Protein AF-A0A3B9BFD6-F1 (afdb_monomer)

Secondary structure (DSSP, 8-state):
-----------HHHHHHHHHHHHHHHHHTS-HHHHH-GGG--HHHHHHHHHHHTS-HHHHHHHHHHHH--

Foldseek 3Di:
DDDDDDDDDPDPVVVVVVLVLLLVLLLVQDDPCCNVPVVVCDDVNLVSSCVSSVHDSVSNVVSSVVVVVD

Solvent-accessible surface area (backbone atoms only — not comparable to full-atom values): 4292 Å² total; per-residue (Å²): 143,81,84,86,80,89,78,81,80,75,51,72,64,63,59,53,51,56,48,49,53,52,53,50,35,40,57,69,43,45,53,76,64,44,72,75,39,60,89,74,61,44,74,69,54,40,49,53,21,14,66,66,38,76,51,53,55,65,59,54,51,51,50,54,50,60,67,70,75,110

Structure (mmCIF, N/CA/C/O backbone):
data_AF-A0A3B9BFD6-F1
#
_entry.id   AF-A0A3B9BFD6-F1
#
loop_
_atom_site.group_PDB
_atom_site.id
_atom_site.type_symbol
_atom_site.label_atom_id
_atom_site.label_alt_id
_atom_site.label_comp_id
_atom_site.label_asym_id
_atom_site.label_entity_id
_atom_site.label_seq_id
_atom_site.pdbx_PDB_ins_code
_atom_site.Cartn_x
_atom_site.Cartn_y
_atom_site.Cartn_z
_atom_site.occupancy
_atom_site.B_iso_or_equiv
_atom_site.auth_seq_id
_atom_site.auth_comp_i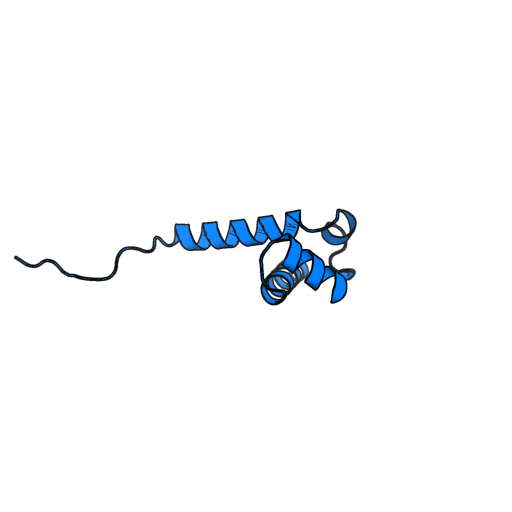d
_atom_site.auth_asym_id
_atom_site.auth_atom_id
_atom_site.pdbx_PDB_model_num
ATOM 1 N N . ALA A 1 1 ? -29.302 20.093 37.842 1.00 51.12 1 ALA A N 1
ATOM 2 C CA . ALA A 1 1 ? -29.398 20.111 36.370 1.00 51.12 1 ALA A CA 1
ATOM 3 C C . ALA A 1 1 ? -28.254 20.934 35.784 1.00 51.12 1 ALA A C 1
ATOM 5 O O . ALA A 1 1 ? -28.281 22.149 35.917 1.00 51.12 1 ALA A O 1
ATOM 6 N N . LYS A 1 2 ? -27.254 20.285 35.173 1.00 42.91 2 LYS A N 1
ATOM 7 C CA . LYS A 1 2 ? -26.470 20.854 34.062 1.00 42.91 2 LYS A CA 1
ATOM 8 C C . LYS A 1 2 ? -25.726 19.715 33.361 1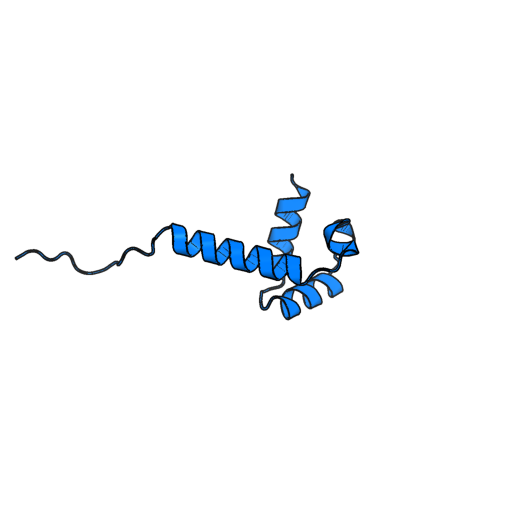.00 42.91 2 LYS A C 1
ATOM 10 O O . LYS A 1 2 ? -24.582 19.412 33.672 1.00 42.91 2 LYS A O 1
ATOM 15 N N . MET A 1 3 ? -26.446 19.014 32.489 1.00 52.94 3 MET A N 1
ATOM 16 C CA . MET A 1 3 ? -25.832 18.115 31.517 1.00 52.94 3 MET A CA 1
ATOM 17 C C . MET A 1 3 ? -25.245 18.999 30.420 1.00 52.94 3 MET A C 1
ATOM 19 O O . MET A 1 3 ? -25.970 19.807 29.843 1.00 52.94 3 MET A O 1
ATOM 23 N N . LEU A 1 4 ? -23.940 18.889 30.187 1.00 58.84 4 LEU A N 1
ATOM 24 C CA . LEU A 1 4 ? -23.289 19.415 28.990 1.00 58.84 4 LEU A CA 1
ATOM 25 C C . LEU A 1 4 ? -23.528 18.397 27.863 1.00 58.84 4 LEU A C 1
ATOM 27 O O . LEU A 1 4 ? -23.062 17.262 27.983 1.00 58.84 4 LEU A O 1
ATOM 31 N N . PRO A 1 5 ? -24.290 18.744 26.813 1.00 61.22 5 PRO A N 1
ATOM 32 C CA . PRO A 1 5 ? -24.563 17.846 25.706 1.00 61.22 5 PRO A CA 1
ATOM 33 C C . PRO A 1 5 ? -23.512 18.019 24.602 1.00 61.22 5 PRO A C 1
ATOM 35 O O . PRO A 1 5 ? -23.167 19.140 24.240 1.00 61.22 5 PRO A O 1
ATOM 38 N N . GLY A 1 6 ? -23.075 16.903 24.015 1.00 62.62 6 GLY A N 1
ATOM 39 C CA . GLY A 1 6 ? -22.531 16.886 22.654 1.00 62.62 6 GLY A CA 1
ATOM 40 C C . GLY A 1 6 ? -21.020 17.077 22.514 1.00 62.62 6 GLY A C 1
ATOM 41 O O . GLY A 1 6 ? -20.563 18.160 22.189 1.00 62.62 6 GLY A O 1
ATOM 42 N N . MET A 1 7 ? -20.262 15.994 22.687 1.00 54.31 7 MET A N 1
ATOM 43 C CA . MET A 1 7 ? -19.217 15.514 21.761 1.00 54.31 7 MET A CA 1
ATOM 44 C C . MET A 1 7 ? -18.514 14.354 22.453 1.00 54.31 7 MET A C 1
ATOM 46 O O . MET A 1 7 ? -17.569 14.522 23.218 1.00 54.31 7 MET A O 1
ATOM 50 N N . GLY A 1 8 ? -19.075 13.164 22.232 1.00 51.75 8 GLY A N 1
ATOM 51 C CA . GLY A 1 8 ? -18.530 11.916 22.730 1.00 51.75 8 GLY A CA 1
ATOM 52 C C . GLY A 1 8 ? -17.082 11.762 22.292 1.00 51.75 8 GLY A C 1
ATOM 53 O O . GLY A 1 8 ? -16.769 11.856 21.109 1.00 51.75 8 GLY A O 1
ATOM 54 N N . ASN A 1 9 ? -16.234 11.559 23.292 1.00 52.75 9 ASN A N 1
ATOM 55 C CA . ASN A 1 9 ? -14.925 10.928 23.253 1.00 52.75 9 ASN A CA 1
ATOM 56 C C . ASN A 1 9 ? -14.742 9.985 22.049 1.00 52.75 9 ASN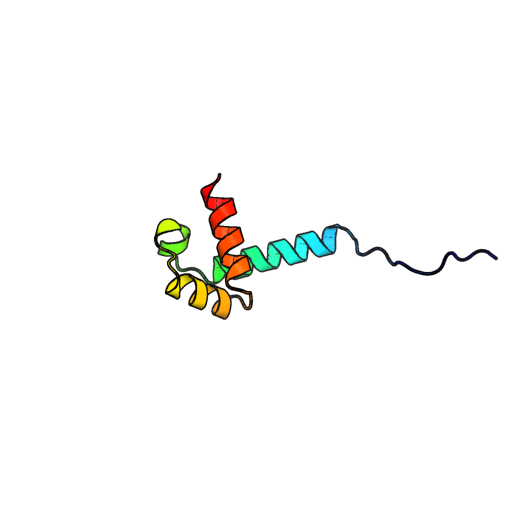 A C 1
ATOM 58 O O . ASN A 1 9 ? -14.924 8.777 22.181 1.00 52.75 9 ASN A O 1
ATOM 62 N N . VAL A 1 10 ? -14.332 10.504 20.889 1.00 52.56 10 VAL A N 1
ATOM 63 C CA . VAL A 1 10 ? -13.595 9.667 19.940 1.00 52.56 10 VAL A CA 1
ATOM 64 C C . VAL A 1 10 ? -12.232 9.506 20.590 1.00 52.56 10 VAL A C 1
ATOM 66 O O . VAL A 1 10 ? -11.409 10.423 20.543 1.00 52.56 10 VAL A O 1
ATOM 69 N N . GLN A 1 11 ? -12.075 8.407 21.327 1.00 60.12 11 GLN A N 1
ATOM 70 C CA . GLN A 1 11 ? -10.870 8.098 22.077 1.00 60.12 11 GLN A CA 1
ATOM 71 C C . GLN A 1 11 ? -9.714 8.111 21.083 1.00 60.12 11 GLN A C 1
ATOM 73 O O . GLN A 1 11 ? -9.786 7.505 20.017 1.00 60.12 11 GLN A O 1
ATOM 78 N N . VAL A 1 12 ? -8.671 8.876 21.392 1.00 58.00 12 VAL A N 1
ATOM 79 C CA . VAL A 1 12 ? -7.513 9.075 20.508 1.00 58.00 12 VAL A CA 1
ATOM 80 C C . VAL A 1 12 ? -6.931 7.729 20.031 1.00 58.00 12 VAL A C 1
ATOM 82 O O . VAL A 1 12 ? -6.528 7.628 18.874 1.00 58.00 12 VAL A O 1
ATOM 85 N N . GLY A 1 13 ? -7.038 6.680 20.856 1.00 62.56 13 GLY A N 1
ATOM 86 C CA . GLY A 1 13 ? -6.633 5.311 20.525 1.00 62.56 13 GLY A CA 1
ATOM 87 C C . GLY A 1 13 ? -7.377 4.671 19.345 1.00 62.56 13 GLY A C 1
ATOM 88 O O . GLY A 1 13 ? -6.740 4.008 18.532 1.00 62.56 13 GLY A O 1
ATOM 89 N N . ASP A 1 14 ? -8.674 4.938 19.154 1.00 71.19 14 ASP A N 1
ATOM 90 C CA . ASP A 1 14 ? -9.463 4.308 18.077 1.00 71.19 14 ASP A CA 1
ATOM 91 C C . ASP A 1 14 ? -8.968 4.739 16.685 1.00 71.19 14 ASP A C 1
ATOM 93 O O . ASP A 1 14 ? -9.012 3.990 15.705 1.00 71.19 14 ASP A O 1
ATOM 97 N N . LYS A 1 15 ? -8.480 5.982 16.577 1.00 75.00 15 LYS A N 1
ATOM 98 C CA . LYS A 1 15 ? -7.946 6.527 15.320 1.00 75.00 15 LYS A CA 1
ATOM 99 C C . LYS A 1 15 ? -6.561 5.977 15.004 1.00 75.00 15 LYS A C 1
ATOM 101 O O . LYS A 1 15 ? -6.255 5.751 13.832 1.00 75.00 15 LYS A O 1
ATOM 106 N N . GLU A 1 16 ? -5.735 5.795 16.026 1.00 79.44 16 GLU A N 1
ATOM 107 C CA . GLU A 1 16 ? -4.390 5.234 15.899 1.00 79.44 16 GLU A CA 1
ATOM 108 C C . GLU A 1 16 ? -4.460 3.753 15.522 1.00 79.44 16 GLU A C 1
ATOM 110 O O . GLU A 1 16 ? -3.788 3.331 14.581 1.00 79.44 16 GLU A O 1
ATOM 115 N N . GLU A 1 17 ? -5.357 2.990 16.147 1.00 82.69 17 GLU A N 1
ATOM 116 C CA . GLU A 1 17 ? -5.609 1.588 15.809 1.00 82.69 17 GLU A CA 1
ATOM 117 C C . GLU A 1 17 ? -6.114 1.431 14.367 1.00 82.69 17 GLU A C 1
ATOM 119 O O . GLU A 1 17 ? -5.573 0.641 13.589 1.00 82.69 17 GLU A O 1
ATOM 124 N N . ALA A 1 18 ? -7.075 2.262 13.949 1.00 86.25 18 ALA A N 1
ATOM 125 C CA . ALA A 1 18 ? -7.560 2.262 12.570 1.00 86.25 18 ALA A CA 1
ATOM 126 C C . ALA A 1 18 ? -6.466 2.633 11.552 1.00 86.25 18 ALA A C 1
ATOM 128 O O . ALA A 1 18 ? -6.476 2.151 10.414 1.00 86.25 18 ALA A O 1
ATOM 129 N N . ALA A 1 19 ? -5.522 3.500 11.928 1.00 87.00 19 ALA A N 1
ATOM 130 C CA . ALA A 1 19 ? -4.374 3.808 11.089 1.00 87.00 19 ALA A CA 1
ATOM 131 C C . ALA A 1 19 ? -3.446 2.593 10.984 1.00 87.00 19 ALA A C 1
ATOM 133 O O . ALA A 1 19 ? -3.122 2.191 9.866 1.00 87.00 19 ALA A O 1
ATOM 134 N N . LEU A 1 20 ? -3.076 1.968 12.103 1.00 88.94 20 LEU A N 1
ATOM 135 C CA . LEU A 1 20 ? -2.214 0.784 12.129 1.00 88.94 20 LEU A CA 1
ATOM 136 C C . LEU A 1 20 ? -2.792 -0.369 11.301 1.00 88.94 20 LEU A C 1
ATOM 138 O O . LEU A 1 20 ? -2.080 -0.924 10.464 1.00 88.94 20 LEU A O 1
ATOM 142 N N . ALA A 1 21 ? -4.094 -0.639 11.423 1.00 92.12 21 ALA A N 1
ATOM 143 C CA . ALA A 1 21 ? -4.779 -1.663 10.635 1.00 92.12 21 ALA A CA 1
ATOM 144 C C . ALA A 1 21 ? -4.648 -1.424 9.117 1.00 92.12 21 ALA A C 1
ATOM 146 O O . ALA A 1 21 ? -4.417 -2.354 8.342 1.00 92.12 21 ALA A O 1
ATOM 147 N N . LYS A 1 22 ? -4.726 -0.163 8.664 1.00 93.44 22 LYS A 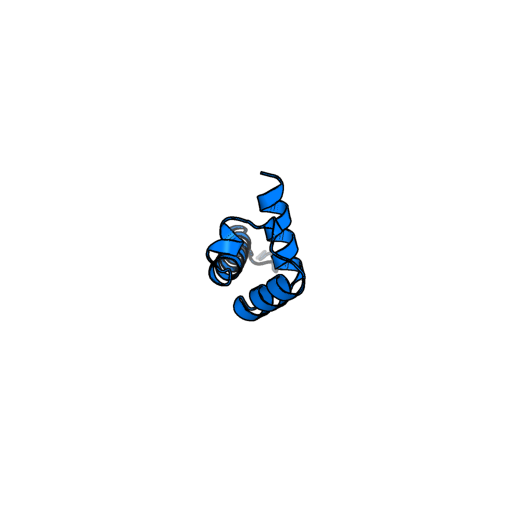N 1
ATOM 148 C CA . LYS A 1 22 ? -4.500 0.182 7.248 1.00 93.44 22 LYS A CA 1
ATOM 149 C C . LYS A 1 22 ? -3.057 -0.064 6.820 1.00 93.44 22 LYS A C 1
ATOM 151 O O . LYS A 1 22 ? -2.830 -0.549 5.713 1.00 93.44 22 LYS A O 1
ATOM 156 N N . HIS A 1 23 ? -2.087 0.276 7.669 1.00 93.94 23 HIS A N 1
ATOM 157 C CA . HIS A 1 23 ? -0.669 0.060 7.368 1.00 93.94 23 HIS A CA 1
ATOM 158 C C . HIS A 1 23 ? -0.381 -1.439 7.234 1.00 93.94 23 HIS A C 1
ATOM 160 O O . HIS A 1 23 ? 0.245 -1.864 6.262 1.00 93.94 23 HIS A O 1
ATOM 166 N N . GLU A 1 24 ? -0.910 -2.243 8.155 1.00 94.50 24 GLU A N 1
ATOM 167 C CA . GLU A 1 24 ? -0.809 -3.697 8.118 1.00 94.50 24 GLU A CA 1
ATOM 168 C C . GLU A 1 24 ? -1.430 -4.275 6.840 1.00 94.50 24 GLU A C 1
ATOM 170 O O . GLU A 1 24 ? -0.758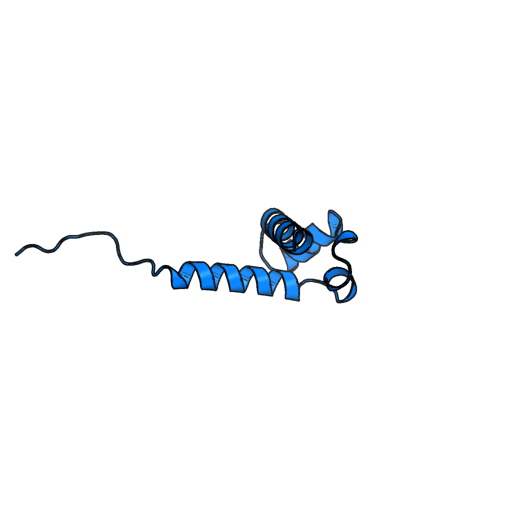 -5.008 6.111 1.00 94.50 24 GLU A O 1
ATOM 175 N N . ALA A 1 25 ? -2.661 -3.883 6.498 1.00 96.94 25 ALA A N 1
ATOM 176 C CA . ALA A 1 25 ? -3.336 -4.348 5.286 1.00 96.94 25 ALA A CA 1
ATOM 177 C C . ALA A 1 25 ? -2.533 -4.038 4.007 1.00 96.94 25 ALA A C 1
ATOM 179 O O . ALA A 1 25 ? -2.430 -4.877 3.102 1.00 96.94 25 ALA A O 1
ATOM 180 N N . ILE A 1 26 ? -1.922 -2.849 3.934 1.00 96.94 26 ILE A N 1
ATOM 181 C CA . ILE A 1 26 ? -1.049 -2.454 2.821 1.00 96.94 26 ILE A CA 1
ATOM 182 C C . ILE A 1 26 ? 0.175 -3.373 2.746 1.00 96.94 26 ILE A C 1
ATOM 184 O O . ILE A 1 26 ? 0.481 -3.895 1.672 1.00 96.94 26 ILE A O 1
ATOM 188 N N . ILE A 1 27 ? 0.866 -3.593 3.868 1.00 94.94 27 ILE A N 1
ATOM 189 C CA . ILE A 1 27 ? 2.071 -4.432 3.922 1.00 94.94 27 ILE A CA 1
ATOM 190 C C . ILE A 1 27 ? 1.729 -5.877 3.549 1.00 94.94 27 ILE A C 1
ATOM 192 O O . ILE A 1 27 ? 2.439 -6.487 2.744 1.00 94.94 27 ILE A O 1
ATOM 196 N N . LEU A 1 28 ? 0.625 -6.418 4.068 1.00 97.00 28 LEU A N 1
ATOM 197 C CA . LEU A 1 28 ? 0.154 -7.769 3.759 1.00 97.00 28 LEU A CA 1
ATOM 198 C C . LEU A 1 28 ? -0.138 -7.957 2.263 1.00 97.00 28 LEU A C 1
ATOM 200 O O . LEU A 1 28 ? 0.160 -9.019 1.720 1.00 97.00 28 LEU A O 1
ATOM 204 N N . SER A 1 29 ? -0.590 -6.905 1.577 1.00 97.69 29 SER A N 1
ATOM 205 C CA . SER A 1 29 ? -0.870 -6.904 0.132 1.00 97.69 29 SER A CA 1
ATOM 206 C C . SER A 1 29 ? 0.376 -6.767 -0.763 1.00 97.69 29 SER A C 1
ATOM 208 O O . SER A 1 29 ? 0.288 -6.858 -1.994 1.00 97.69 29 SER A O 1
ATOM 210 N N . MET A 1 30 ? 1.556 -6.545 -0.175 1.00 96.88 30 MET A N 1
ATOM 211 C CA . MET A 1 30 ? 2.836 -6.537 -0.887 1.00 96.88 30 MET A CA 1
ATOM 212 C C . MET A 1 30 ? 3.431 -7.940 -1.010 1.00 96.88 30 MET A C 1
ATOM 214 O O . MET A 1 30 ? 3.332 -8.77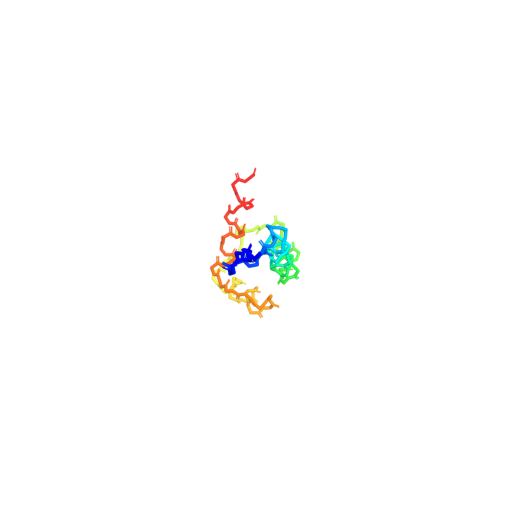3 -0.108 1.00 96.88 30 MET A O 1
ATOM 218 N N . THR A 1 31 ? 4.163 -8.161 -2.096 1.00 97.31 31 THR A N 1
ATOM 219 C CA . THR A 1 31 ? 5.046 -9.319 -2.264 1.00 97.31 31 THR A CA 1
ATOM 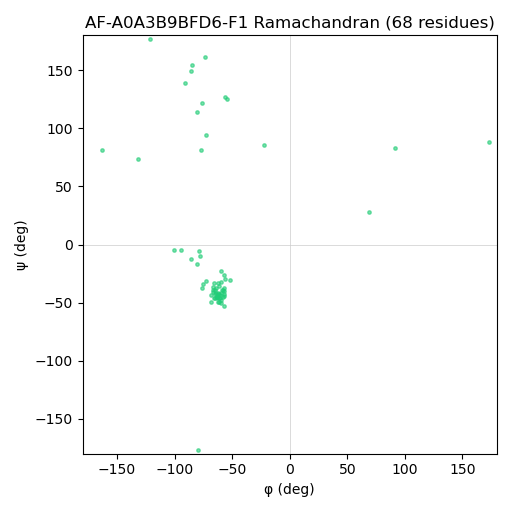220 C C . THR A 1 31 ? 6.309 -9.186 -1.406 1.00 97.31 31 THR A C 1
ATOM 222 O O . THR A 1 31 ? 6.705 -8.090 -1.004 1.00 97.31 31 THR A O 1
ATOM 225 N N . LYS A 1 32 ? 7.004 -10.306 -1.164 1.00 96.50 32 LYS A N 1
ATOM 226 C CA . LYS A 1 32 ? 8.272 -10.320 -0.409 1.00 96.50 32 LYS A CA 1
ATOM 227 C C . LYS A 1 32 ? 9.340 -9.413 -1.031 1.00 96.50 32 LYS A C 1
ATOM 229 O O . LYS A 1 32 ? 10.102 -8.786 -0.302 1.00 96.50 32 LYS A O 1
ATOM 234 N N . GLU A 1 33 ? 9.395 -9.349 -2.359 1.00 95.81 33 GLU A N 1
ATOM 235 C CA . GLU A 1 33 ? 10.336 -8.497 -3.089 1.00 95.81 33 GLU A CA 1
ATOM 236 C C . GLU A 1 33 ? 10.037 -7.011 -2.853 1.00 95.81 33 GLU A C 1
ATOM 238 O O . GLU A 1 33 ? 10.932 -6.246 -2.512 1.00 95.81 33 GLU A O 1
ATOM 243 N N . GLU A 1 34 ? 8.765 -6.619 -2.945 1.00 95.38 34 GLU A N 1
ATOM 244 C CA . GLU A 1 34 ? 8.329 -5.232 -2.744 1.00 95.38 34 GLU A CA 1
ATOM 245 C C . GLU A 1 34 ? 8.576 -4.748 -1.313 1.00 95.38 34 GLU A C 1
ATOM 247 O O . GLU A 1 34 ? 8.992 -3.608 -1.130 1.00 95.38 34 GLU A O 1
ATOM 252 N N . ARG A 1 35 ? 8.395 -5.617 -0.308 1.00 93.38 35 ARG A N 1
ATOM 253 C CA . ARG A 1 35 ? 8.710 -5.289 1.095 1.00 93.38 35 ARG A CA 1
ATOM 254 C C . ARG A 1 35 ? 10.207 -5.086 1.323 1.00 93.38 35 ARG A C 1
ATOM 256 O O . ARG A 1 35 ? 10.594 -4.212 2.085 1.00 93.38 35 ARG A O 1
ATOM 263 N N . ARG A 1 36 ? 11.052 -5.897 0.675 1.00 92.31 36 ARG A N 1
ATOM 264 C CA . ARG A 1 36 ? 12.517 -5.794 0.791 1.00 92.31 36 ARG A CA 1
ATOM 265 C C . ARG A 1 36 ? 13.080 -4.616 0.008 1.00 92.31 36 ARG A C 1
ATOM 267 O O . ARG A 1 36 ? 14.084 -4.041 0.410 1.00 92.31 36 ARG A O 1
ATOM 274 N N . VAL A 1 37 ? 12.464 -4.287 -1.126 1.00 92.25 37 VAL A N 1
ATOM 275 C CA . VAL A 1 37 ? 12.977 -3.289 -2.066 1.00 92.25 37 VAL A CA 1
ATOM 276 C C . VAL A 1 37 ? 11.863 -2.305 -2.456 1.00 92.25 37 VAL A C 1
ATOM 278 O O . VAL A 1 37 ? 11.401 -2.325 -3.596 1.00 92.25 37 VAL A O 1
ATOM 281 N N . PRO A 1 38 ? 11.447 -1.381 -1.565 1.00 90.50 38 PRO A N 1
ATOM 282 C CA . PRO A 1 38 ? 10.317 -0.478 -1.823 1.00 90.50 38 PRO A CA 1
ATOM 283 C C . PRO A 1 38 ? 10.460 0.386 -3.087 1.00 90.50 38 PRO A C 1
ATOM 285 O O . PRO A 1 38 ? 9.465 0.751 -3.713 1.00 90.50 38 PRO A O 1
ATOM 288 N N . ARG A 1 39 ? 11.695 0.666 -3.527 1.00 89.75 39 ARG A N 1
ATOM 289 C CA . ARG A 1 39 ? 11.987 1.425 -4.759 1.00 89.75 39 ARG A CA 1
ATOM 290 C C . ARG A 1 39 ? 11.427 0.796 -6.043 1.00 89.75 39 ARG A C 1
ATOM 292 O O . ARG A 1 39 ? 11.210 1.523 -7.006 1.00 89.75 39 ARG A O 1
ATOM 299 N N . ILE A 1 40 ? 11.160 -0.517 -6.076 1.00 93.50 40 ILE A N 1
ATOM 300 C CA . ILE A 1 40 ? 10.561 -1.166 -7.263 1.00 93.50 40 ILE A CA 1
ATOM 301 C C . ILE A 1 40 ? 9.052 -0.910 -7.371 1.00 93.50 40 ILE A C 1
ATOM 303 O O . ILE A 1 40 ? 8.436 -1.249 -8.385 1.00 93.50 40 ILE A O 1
ATOM 307 N N . ILE A 1 41 ? 8.429 -0.339 -6.333 1.00 94.62 41 ILE A N 1
ATOM 308 C CA . ILE A 1 41 ? 6.988 -0.100 -6.262 1.00 94.62 41 ILE A CA 1
ATOM 309 C C . ILE A 1 41 ? 6.613 1.124 -7.118 1.00 94.62 41 ILE A C 1
ATOM 311 O O . ILE A 1 41 ? 6.427 2.249 -6.636 1.00 94.62 41 ILE A O 1
ATOM 315 N N . GLY A 1 42 ? 6.488 0.880 -8.424 1.00 94.94 42 GLY A N 1
ATOM 316 C CA . GLY A 1 42 ? 5.947 1.815 -9.414 1.00 94.94 42 GLY A CA 1
ATOM 317 C C . GLY A 1 42 ? 4.412 1.878 -9.427 1.00 94.94 42 GLY A C 1
ATOM 318 O O . GLY A 1 42 ? 3.735 1.202 -8.652 1.00 94.94 42 GLY A O 1
ATOM 319 N N . GLY A 1 43 ? 3.837 2.666 -10.342 1.00 96.19 43 GLY A N 1
ATOM 320 C CA . GLY A 1 43 ? 2.392 2.957 -10.377 1.00 96.19 43 GLY A CA 1
ATOM 321 C C . GLY A 1 43 ? 1.482 1.724 -10.466 1.00 96.19 43 GLY A C 1
ATOM 322 O O . GLY A 1 43 ? 0.503 1.632 -9.727 1.00 96.19 43 GLY A O 1
ATOM 323 N N . SER A 1 44 ? 1.834 0.743 -11.304 1.00 97.06 44 SER A N 1
ATOM 324 C CA . SER A 1 44 ? 1.058 -0.500 -11.449 1.00 97.06 44 SER A CA 1
ATOM 325 C C . 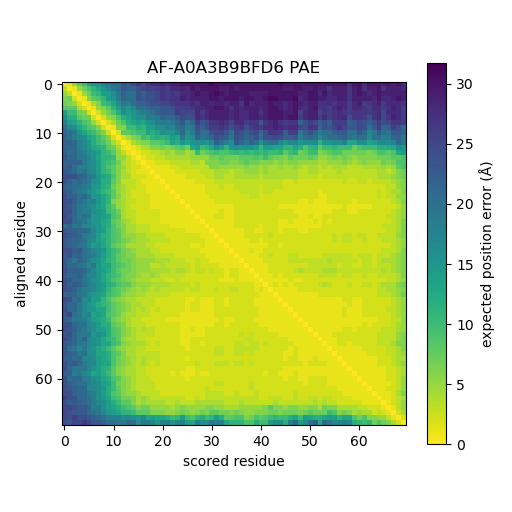SER A 1 44 ? 1.019 -1.315 -10.147 1.00 97.06 44 SER A C 1
ATOM 327 O O . SER A 1 44 ? -0.053 -1.711 -9.684 1.00 97.06 44 SER A O 1
ATOM 329 N N . ARG A 1 45 ? 2.174 -1.474 -9.481 1.00 97.69 45 ARG A N 1
ATOM 330 C CA . ARG A 1 45 ? 2.276 -2.180 -8.193 1.00 97.69 45 ARG A CA 1
ATOM 331 C C . ARG A 1 45 ? 1.494 -1.452 -7.098 1.00 97.69 45 ARG A C 1
ATOM 333 O O . ARG A 1 45 ? 0.763 -2.099 -6.358 1.00 97.69 45 ARG A O 1
ATOM 340 N N . ARG A 1 46 ? 1.558 -0.115 -7.044 1.00 96.94 46 ARG A N 1
ATOM 341 C CA . ARG A 1 46 ? 0.775 0.692 -6.085 1.00 96.94 46 ARG A CA 1
ATOM 342 C C . ARG A 1 46 ? -0.724 0.517 -6.267 1.00 96.94 46 ARG A C 1
ATOM 344 O O . ARG A 1 46 ? -1.425 0.353 -5.276 1.00 96.94 46 ARG A O 1
ATOM 351 N N . LYS A 1 47 ? -1.207 0.520 -7.515 1.00 97.81 47 LYS A N 1
ATOM 352 C CA . LYS A 1 47 ? -2.621 0.266 -7.819 1.00 97.81 47 LYS A CA 1
ATOM 353 C C . LYS A 1 47 ? -3.041 -1.116 -7.318 1.00 97.81 47 LYS A C 1
ATOM 355 O O . LYS A 1 47 ? -4.036 -1.204 -6.613 1.00 97.81 47 LYS A O 1
ATOM 360 N N . ARG A 1 48 ? -2.252 -2.156 -7.612 1.00 98.00 48 ARG A N 1
ATOM 361 C CA . ARG A 1 48 ? -2.518 -3.534 -7.166 1.00 98.00 48 ARG A CA 1
ATOM 362 C C . ARG A 1 48 ? -2.547 -3.662 -5.639 1.00 98.00 48 ARG A C 1
ATOM 364 O O . ARG A 1 48 ? -3.454 -4.289 -5.103 1.00 98.00 48 ARG A O 1
ATOM 371 N N . ILE A 1 49 ? -1.573 -3.067 -4.948 1.00 98.06 49 ILE A N 1
ATOM 372 C CA . ILE A 1 49 ? -1.499 -3.070 -3.479 1.00 98.06 49 ILE A CA 1
ATOM 373 C C . ILE A 1 49 ? -2.729 -2.371 -2.899 1.00 98.06 49 ILE A C 1
ATOM 375 O O . ILE A 1 49 ? -3.410 -2.962 -2.074 1.00 98.06 49 ILE A O 1
ATOM 379 N N . ALA A 1 50 ? -3.061 -1.174 -3.393 1.00 97.94 50 ALA A N 1
ATOM 380 C CA . ALA A 1 50 ? -4.215 -0.406 -2.933 1.00 97.94 50 ALA A CA 1
ATOM 381 C C . ALA A 1 50 ? -5.534 -1.180 -3.095 1.00 97.94 50 ALA A C 1
ATOM 383 O O . ALA A 1 50 ? -6.333 -1.244 -2.164 1.00 97.94 50 ALA A O 1
ATOM 384 N N . THR A 1 51 ? -5.737 -1.824 -4.252 1.00 97.75 51 THR A N 1
ATOM 385 C CA . THR A 1 51 ? -6.918 -2.669 -4.487 1.00 97.75 51 THR A CA 1
ATOM 386 C C . THR A 1 51 ? -6.937 -3.916 -3.605 1.00 97.75 51 THR A C 1
ATOM 388 O O . THR A 1 51 ? -8.008 -4.313 -3.168 1.00 97.75 51 THR A O 1
ATOM 391 N N . GLY A 1 52 ? -5.776 -4.522 -3.328 1.00 97.06 52 GLY A N 1
ATOM 392 C CA . GLY A 1 52 ? -5.668 -5.711 -2.475 1.00 97.06 52 GLY A CA 1
ATOM 393 C C . GLY A 1 52 ? -5.885 -5.415 -0.990 1.00 97.06 52 GLY A C 1
ATOM 394 O O . GLY A 1 52 ? -6.440 -6.246 -0.281 1.00 97.06 52 GLY A O 1
ATOM 395 N N . SER A 1 53 ? -5.509 -4.217 -0.537 1.00 96.81 53 SER A N 1
ATOM 396 C CA . SER A 1 53 ? -5.653 -3.791 0.856 1.00 96.81 53 SER A CA 1
ATOM 397 C C . SER A 1 53 ? -6.933 -2.999 1.135 1.00 96.81 53 SER A C 1
ATOM 399 O O . SER A 1 53 ? -7.165 -2.621 2.278 1.00 96.81 53 SER A O 1
ATOM 401 N N . GLY A 1 54 ? -7.739 -2.691 0.112 1.00 96.31 54 GLY A N 1
ATOM 402 C CA . GLY A 1 54 ? -8.973 -1.909 0.259 1.00 96.31 54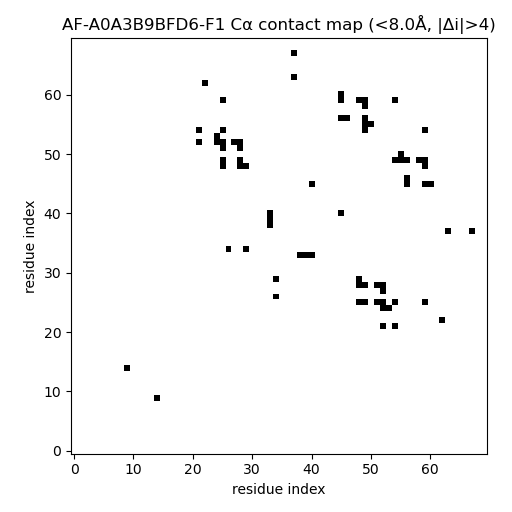 GLY A CA 1
ATOM 403 C C . GLY A 1 54 ? -8.750 -0.434 0.618 1.00 96.31 54 GLY A C 1
ATOM 404 O O . GLY A 1 54 ? -9.601 0.182 1.256 1.00 96.31 54 GLY A O 1
ATOM 405 N N . VAL A 1 55 ? -7.610 0.144 0.230 1.00 96.25 55 VAL A N 1
ATOM 406 C CA . VAL A 1 55 ? -7.247 1.543 0.534 1.00 96.25 55 VAL A CA 1
ATOM 407 C C . VAL A 1 55 ? -7.004 2.343 -0.744 1.00 96.25 55 VAL A C 1
ATOM 409 O O . VAL A 1 55 ? -7.040 1.812 -1.854 1.00 96.25 55 VAL A O 1
ATOM 412 N N . GLN A 1 56 ? -6.734 3.641 -0.616 1.00 97.00 56 GLN A N 1
ATOM 413 C CA . GLN A 1 56 ? -6.420 4.472 -1.770 1.00 97.00 56 GLN A CA 1
ATOM 414 C C . GLN A 1 56 ? -4.933 4.391 -2.131 1.00 97.00 56 GLN A C 1
ATOM 416 O O . GLN A 1 56 ? -4.057 4.211 -1.288 1.00 97.00 56 GLN A O 1
ATOM 421 N N . ILE A 1 57 ? -4.610 4.651 -3.401 1.00 96.38 57 ILE A N 1
ATOM 422 C CA . ILE A 1 57 ? -3.213 4.738 -3.875 1.00 96.38 57 ILE A CA 1
ATOM 423 C C . ILE A 1 57 ? -2.411 5.790 -3.083 1.00 96.38 57 ILE A C 1
ATOM 425 O O . ILE A 1 57 ? -1.200 5.653 -2.905 1.00 96.38 57 ILE A O 1
ATOM 429 N N . ARG A 1 58 ? -3.078 6.843 -2.591 1.00 96.19 58 ARG A N 1
ATOM 430 C CA . ARG A 1 58 ? -2.456 7.887 -1.765 1.00 96.19 58 ARG A CA 1
ATOM 431 C C . ARG A 1 58 ? -1.959 7.343 -0.425 1.00 96.19 58 ARG A C 1
ATOM 433 O O . ARG A 1 58 ? -0.853 7.700 -0.034 1.00 96.19 58 ARG A O 1
ATOM 440 N N . ASP A 1 59 ? -2.710 6.443 0.204 1.00 95.19 59 ASP A N 1
ATOM 441 C CA . ASP A 1 59 ? -2.326 5.813 1.471 1.00 95.19 59 ASP A CA 1
ATOM 442 C C . ASP A 1 59 ? -1.067 4.953 1.283 1.00 95.19 59 ASP A C 1
ATOM 444 O O . ASP A 1 59 ? -0.108 5.054 2.045 1.00 95.19 59 ASP A O 1
ATOM 448 N N . VAL A 1 60 ? -1.005 4.196 0.181 1.00 95.75 60 VAL A N 1
ATOM 449 C CA . VAL A 1 60 ? 0.183 3.410 -0.193 1.00 95.75 60 VAL A CA 1
ATOM 450 C C . VAL A 1 60 ? 1.402 4.310 -0.434 1.00 95.75 60 VAL A C 1
ATOM 452 O O . VAL A 1 60 ? 2.505 3.999 0.010 1.00 95.75 60 VAL A O 1
ATOM 455 N N . ASN A 1 61 ? 1.225 5.446 -1.117 1.00 94.81 61 ASN A N 1
ATOM 456 C CA . ASN A 1 61 ? 2.305 6.414 -1.333 1.00 94.81 61 ASN A CA 1
ATOM 457 C C . ASN A 1 61 ? 2.826 7.005 -0.022 1.00 94.81 61 ASN A C 1
ATOM 459 O O . ASN A 1 61 ? 4.034 7.197 0.114 1.00 94.81 61 ASN A O 1
ATOM 463 N N . GLN A 1 62 ? 1.921 7.329 0.902 1.00 93.88 62 GLN A N 1
ATOM 464 C CA . GLN A 1 62 ? 2.277 7.898 2.194 1.00 93.88 62 GLN A CA 1
ATOM 465 C C . GLN A 1 62 ? 3.120 6.909 2.998 1.00 93.88 62 GLN A C 1
ATOM 467 O O . GLN A 1 62 ? 4.194 7.281 3.468 1.00 93.88 62 GLN A O 1
ATOM 472 N N . LEU A 1 63 ? 2.694 5.643 3.041 1.00 92.31 63 LEU A N 1
ATOM 473 C CA . LEU A 1 63 ? 3.435 4.571 3.695 1.00 92.31 63 LEU A CA 1
ATOM 474 C C . LEU A 1 63 ? 4.848 4.432 3.112 1.00 92.31 63 LEU A C 1
ATOM 476 O O . LEU A 1 63 ? 5.835 4.505 3.835 1.00 92.31 63 LEU A O 1
ATOM 480 N N . ILE A 1 64 ? 4.970 4.293 1.788 1.00 91.50 64 ILE A N 1
ATOM 481 C CA . ILE A 1 64 ? 6.278 4.118 1.134 1.00 91.50 64 ILE A CA 1
ATOM 482 C C . ILE A 1 64 ? 7.210 5.300 1.433 1.00 91.50 64 ILE A C 1
ATOM 484 O O . ILE A 1 64 ? 8.402 5.097 1.654 1.00 91.50 64 ILE A O 1
ATOM 488 N N . LYS A 1 65 ? 6.684 6.531 1.460 1.00 90.38 65 LYS A N 1
ATOM 489 C CA . LYS A 1 65 ? 7.474 7.719 1.810 1.00 90.38 65 LYS A CA 1
ATOM 490 C C . LYS A 1 65 ? 7.954 7.684 3.259 1.00 90.38 65 LYS A C 1
ATOM 492 O O . LYS A 1 65 ? 9.129 7.939 3.484 1.00 90.38 65 LYS A O 1
ATOM 497 N N . GLN A 1 66 ? 7.080 7.346 4.207 1.00 85.44 66 GLN A N 1
ATOM 498 C CA . GLN A 1 66 ? 7.430 7.262 5.629 1.00 85.44 66 GLN A CA 1
ATOM 499 C C . GLN A 1 66 ? 8.539 6.233 5.885 1.00 85.44 66 GLN A C 1
ATOM 501 O O . GLN A 1 66 ? 9.480 6.521 6.613 1.00 85.44 66 GLN A O 1
ATOM 506 N N . PHE A 1 67 ? 8.480 5.071 5.231 1.00 78.69 67 PHE A N 1
ATOM 507 C CA . PHE A 1 67 ? 9.492 4.018 5.383 1.00 78.69 67 PHE A CA 1
ATOM 508 C C . PHE A 1 67 ? 10.766 4.238 4.559 1.00 78.69 67 PHE A C 1
ATOM 510 O O . PHE A 1 67 ? 11.773 3.601 4.830 1.00 78.69 67 PHE A O 1
ATOM 517 N N . SER A 1 68 ? 10.744 5.118 3.554 1.00 76.00 68 SER A N 1
ATOM 518 C CA . SER A 1 68 ? 11.944 5.492 2.792 1.00 76.00 68 SER A CA 1
ATOM 519 C C . SER A 1 68 ? 12.745 6.627 3.443 1.00 76.00 68 SER A C 1
ATOM 521 O O . SER A 1 68 ? 13.840 6.920 2.967 1.00 76.00 68 SER A O 1
ATOM 523 N N . GLN A 1 69 ? 12.176 7.317 4.437 1.00 64.31 69 GLN A N 1
ATOM 524 C CA . GLN A 1 69 ? 12.805 8.430 5.161 1.00 64.31 69 GLN A CA 1
ATOM 525 C C . GLN A 1 69 ? 13.383 8.020 6.525 1.00 64.31 69 GLN A C 1
ATOM 527 O O . GLN A 1 69 ? 13.998 8.856 7.184 1.00 64.31 69 GLN A O 1
ATOM 532 N N . MET A 1 70 ? 13.180 6.765 6.934 1.00 56.16 70 MET A N 1
ATOM 533 C CA . MET A 1 70 ? 13.854 6.131 8.072 1.00 56.16 70 MET A CA 1
ATOM 534 C C . MET A 1 70 ? 15.091 5.383 7.584 1.00 56.16 70 MET A C 1
ATOM 536 O O . MET A 1 70 ? 16.121 5.463 8.283 1.00 56.16 70 MET A O 1
#

Radius of gyration: 17.05 Å; Cα contacts (8 Å, |Δi|>4): 38; chains: 1; bounding box: 43×31×48 Å

pLDDT: mean 84.87, std 16.22, range [42.91, 98.06]

Mean predicted aligned error: 8.43 Å

Nearest PDB structures (foldseek):
  2pxq-assembly1_A  TM=8.881E-01  e=4.792E-04  Escherichia coli
  3lqx-assembly1_A  TM=8.833E-01  e=5.387E-04  Escherichia coli
  2xxa-assembly1_A  TM=8.201E-01  e=5.081E-04  Escherichia coli K-12
  3dm5-assembly1_A  TM=9.515E-01  e=4.185E-03  Pyrococcus furiosus
  4xco-assembly2_C  TM=8.328E-01  e=4.706E-03  Methanocaldococcus jannaschii

Sequence (70 aa):
AKMLPGMGNVQVGDKEEAALAKHEAIILSMTKEERRVPRIIGGSRRKRIATGSGVQIRDVNQLIKQFSQM